Protein AF-A0A8S4S4G9-F1 (afdb_monomer_lite)

pLDDT: mean 71.77, std 17.17, range [37.5, 92.69]

Structure (mmCIF, N/CA/C/O backbone):
data_AF-A0A8S4S4G9-F1
#
_entry.id   AF-A0A8S4S4G9-F1
#
loop_
_atom_site.group_PDB
_atom_site.id
_atom_site.type_symbol
_atom_site.label_atom_id
_atom_site.label_alt_id
_atom_site.label_comp_id
_atom_site.label_asym_id
_atom_site.label_entity_id
_atom_site.label_seq_id
_atom_site.pdbx_PDB_ins_code
_atom_site.Cartn_x
_atom_site.Cartn_y
_atom_site.Cartn_z
_atom_site.occupancy
_atom_site.B_iso_or_equiv
_atom_site.auth_seq_id
_atom_site.auth_comp_id
_atom_site.auth_asym_id
_atom_site.auth_atom_id
_atom_site.pdbx_PDB_model_num
ATOM 1 N N . MET A 1 1 ? -21.902 14.264 11.773 1.00 66.81 1 MET A N 1
ATOM 2 C CA . MET A 1 1 ? -20.500 14.449 12.207 1.00 66.81 1 MET A CA 1
ATOM 3 C C . MET A 1 1 ? -20.470 14.171 13.699 1.00 66.81 1 MET A C 1
ATOM 5 O O . MET A 1 1 ? -21.353 14.678 14.377 1.00 66.81 1 MET A O 1
ATOM 9 N N . LEU A 1 2 ? -19.568 13.319 14.191 1.00 77.56 2 LEU A N 1
ATOM 10 C CA . LEU A 1 2 ? -19.473 13.051 15.631 1.00 77.56 2 LEU A CA 1
ATOM 11 C C . LEU A 1 2 ? -18.851 14.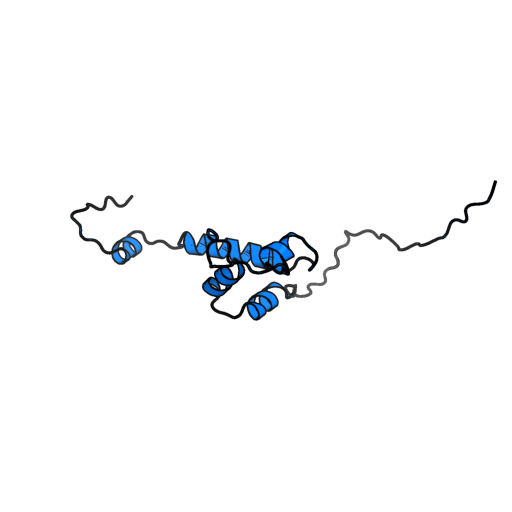266 16.319 1.00 77.56 2 LEU A C 1
ATOM 13 O O . LEU A 1 2 ? -17.687 14.578 16.080 1.00 77.56 2 LEU A O 1
ATOM 17 N N . GLY A 1 3 ? -19.642 14.975 17.121 1.00 83.81 3 GLY A N 1
ATOM 18 C CA . GLY A 1 3 ? -19.182 16.084 17.953 1.00 83.81 3 GLY A CA 1
ATOM 19 C C . GLY A 1 3 ? -18.526 15.556 19.222 1.00 83.81 3 GLY A C 1
ATOM 20 O O . GLY A 1 3 ? -19.111 15.668 20.291 1.00 83.81 3 GLY A O 1
ATOM 21 N N . VAL A 1 4 ? -17.355 14.929 19.088 1.00 83.25 4 VAL A N 1
ATOM 22 C CA . VAL A 1 4 ? -16.622 14.376 20.235 1.00 83.25 4 VAL A CA 1
ATOM 23 C C . VAL A 1 4 ? -16.024 15.528 21.034 1.00 83.25 4 VAL A C 1
ATOM 25 O O . VAL A 1 4 ? -15.228 16.305 20.502 1.00 83.25 4 VAL A O 1
ATOM 28 N N . SER A 1 5 ? -16.418 15.649 22.301 1.00 86.50 5 SER A N 1
ATOM 29 C CA . SER A 1 5 ? -15.829 16.640 23.200 1.00 86.50 5 SER A CA 1
ATOM 30 C C . SER A 1 5 ? -14.432 16.199 23.644 1.00 86.50 5 SER A C 1
ATOM 32 O O . SER A 1 5 ? -14.148 15.010 23.755 1.00 86.50 5 SER A O 1
ATOM 34 N N . TRP A 1 6 ? -13.540 17.149 23.929 1.00 85.19 6 TRP A N 1
ATOM 35 C CA . TRP A 1 6 ? -12.182 16.836 24.398 1.00 85.19 6 TRP A CA 1
ATOM 36 C C . TRP A 1 6 ? -12.158 16.220 25.811 1.00 85.19 6 TRP A C 1
ATOM 38 O O . TRP A 1 6 ? -11.149 15.648 26.214 1.00 85.19 6 TRP A O 1
ATOM 48 N N . THR A 1 7 ? -13.267 16.329 26.548 1.00 89.56 7 THR A N 1
ATOM 49 C CA . THR A 1 7 ? -13.469 15.769 27.892 1.00 89.56 7 THR A CA 1
ATOM 50 C C . THR A 1 7 ? -13.962 14.321 27.852 1.00 89.56 7 THR A C 1
ATOM 52 O O . THR A 1 7 ? -13.732 13.554 28.786 1.00 89.56 7 THR A O 1
ATOM 55 N N . GLU A 1 8 ? -14.632 13.921 26.768 1.00 82.69 8 GLU A N 1
ATOM 56 C CA . GLU A 1 8 ? -14.936 12.523 26.484 1.00 82.69 8 GLU A CA 1
ATOM 57 C C . GLU A 1 8 ? -13.642 11.838 26.036 1.00 82.69 8 GLU A C 1
ATOM 59 O O . GLU A 1 8 ? -13.291 11.844 24.858 1.00 82.69 8 GLU A O 1
ATOM 64 N N . PHE A 1 9 ? -12.909 11.243 26.978 1.00 83.50 9 PHE A N 1
ATOM 65 C CA . PHE A 1 9 ? -11.723 10.421 26.716 1.00 83.50 9 PHE A CA 1
ATOM 66 C C . PHE A 1 9 ? -12.078 9.151 25.917 1.00 83.50 9 PHE A C 1
ATOM 68 O O . PHE A 1 9 ? -12.067 8.027 26.420 1.00 83.50 9 PHE A O 1
ATOM 75 N N . ARG A 1 10 ? -12.433 9.326 24.645 1.00 88.31 10 ARG A N 1
ATOM 76 C CA . ARG A 1 10 ? -12.829 8.269 23.717 1.00 88.31 10 ARG A CA 1
ATOM 77 C C . ARG A 1 10 ? -11.597 7.655 23.075 1.00 88.31 10 ARG A C 1
ATOM 79 O O . ARG A 1 10 ? -10.653 8.336 22.684 1.00 88.31 10 ARG A O 1
ATOM 86 N N . THR A 1 11 ? -11.641 6.343 22.888 1.00 90.69 11 THR A N 1
ATOM 87 C CA . THR A 1 11 ? -10.616 5.629 22.126 1.00 90.69 11 THR A CA 1
ATOM 88 C C . THR A 1 11 ? -10.952 5.638 20.638 1.00 90.69 11 THR A C 1
ATOM 90 O O . THR A 1 11 ? -12.124 5.543 20.252 1.00 90.69 11 THR A O 1
ATOM 93 N N . ASN A 1 12 ? -9.920 5.665 19.789 1.00 89.00 12 ASN A N 1
ATOM 94 C CA . ASN A 1 12 ? -10.066 5.614 18.328 1.00 89.00 12 ASN A CA 1
ATOM 95 C C . ASN A 1 12 ? -10.917 4.419 17.865 1.00 89.00 12 ASN A C 1
ATOM 97 O O . ASN A 1 12 ? -11.694 4.542 16.922 1.00 89.00 12 ASN A O 1
ATOM 101 N N . ASN A 1 13 ? -10.813 3.276 18.550 1.00 88.31 13 ASN A N 1
ATOM 102 C CA . ASN A 1 13 ? -11.594 2.081 18.227 1.00 88.31 13 ASN A CA 1
ATOM 103 C C . ASN A 1 13 ? -13.096 2.275 18.480 1.00 88.31 13 ASN A C 1
ATOM 105 O O . ASN A 1 13 ? -13.891 1.861 17.639 1.00 88.31 13 ASN A O 1
ATOM 109 N N . SER A 1 14 ? -13.483 2.946 19.574 1.00 89.56 14 SER A N 1
ATOM 110 C CA . SER A 1 14 ? -14.901 3.225 19.858 1.00 89.56 14 SER A CA 1
ATOM 111 C C . SER A 1 14 ? -15.524 4.128 18.789 1.00 89.56 14 SER A C 1
ATOM 113 O O . SER A 1 14 ? -16.606 3.845 18.285 1.00 89.56 14 SER A O 1
ATOM 115 N N . ILE A 1 15 ? -14.786 5.156 18.356 1.00 88.19 15 ILE A N 1
ATOM 116 C CA . ILE A 1 15 ? -15.238 6.104 17.332 1.00 88.19 15 ILE A CA 1
ATOM 117 C C . ILE A 1 15 ? -15.400 5.394 15.982 1.00 88.19 15 ILE A C 1
ATOM 119 O O . ILE A 1 15 ? -16.372 5.611 15.264 1.00 88.19 15 ILE A O 1
ATOM 123 N N . LEU A 1 16 ? -14.463 4.513 15.627 1.00 86.31 16 LEU A N 1
ATOM 124 C CA . LEU A 1 16 ? -14.525 3.762 14.373 1.00 86.31 16 LEU A CA 1
ATOM 125 C C . LEU A 1 16 ? -15.709 2.788 14.319 1.00 86.31 16 LEU A C 1
ATOM 127 O O . LEU A 1 16 ? -16.296 2.630 13.246 1.00 86.31 16 LEU A O 1
ATOM 131 N N . GLN A 1 17 ? -16.051 2.152 15.446 1.00 87.19 17 GLN A N 1
ATOM 132 C CA . GLN A 1 17 ? -17.233 1.291 15.548 1.00 87.19 17 GLN A CA 1
ATOM 133 C C . GLN A 1 17 ? -18.525 2.098 15.394 1.00 87.19 17 GLN A C 1
ATOM 135 O O . GLN A 1 17 ? -19.403 1.694 14.637 1.00 87.19 17 GLN A O 1
ATOM 140 N N . GLU A 1 18 ? -18.606 3.263 16.036 1.00 88.25 18 GLU A N 1
ATOM 141 C CA . GLU A 1 18 ? -19.788 4.127 16.010 1.00 88.25 18 GLU A CA 1
ATOM 142 C C . GLU A 1 18 ? -20.050 4.750 14.628 1.00 88.25 18 GLU A C 1
ATOM 144 O O . GLU A 1 18 ? -21.194 4.822 14.187 1.00 88.25 18 GLU A O 1
ATOM 149 N N . ILE A 1 19 ? -18.999 5.135 13.889 1.00 88.31 19 ILE A N 1
ATOM 150 C CA . ILE A 1 19 ? -19.136 5.648 12.509 1.00 88.31 19 ILE A CA 1
ATOM 151 C C . ILE A 1 19 ? -19.540 4.534 11.527 1.00 88.31 19 ILE A C 1
ATOM 153 O O . ILE A 1 19 ? -20.108 4.816 10.471 1.00 88.31 19 ILE A O 1
ATOM 157 N N . GLY A 1 20 ? -19.228 3.268 11.825 1.00 84.25 20 GLY A N 1
ATOM 158 C CA . GLY A 1 20 ? -19.551 2.147 10.938 1.00 84.25 20 GLY A CA 1
ATOM 159 C C . GLY A 1 20 ? -18.855 2.232 9.571 1.00 84.25 20 GLY A C 1
ATOM 160 O O . GLY A 1 20 ? -19.469 1.984 8.528 1.00 84.25 20 GLY A O 1
ATOM 161 N N . ILE A 1 21 ? -17.569 2.609 9.538 1.00 84.38 21 ILE A N 1
ATOM 162 C CA . ILE A 1 21 ? -16.820 2.791 8.281 1.00 84.38 21 ILE A CA 1
ATOM 163 C C . ILE A 1 21 ? -16.623 1.446 7.570 1.00 84.38 21 ILE A C 1
ATOM 165 O O . ILE A 1 21 ? -15.789 0.633 7.962 1.00 84.38 21 ILE A O 1
ATOM 169 N N . LYS A 1 22 ? -17.318 1.253 6.443 1.00 85.62 22 LYS A N 1
ATOM 170 C CA . LYS A 1 22 ? -17.199 0.042 5.607 1.00 85.62 22 LYS A CA 1
ATOM 171 C C . LYS A 1 22 ? -15.865 -0.063 4.859 1.00 85.62 22 LYS A C 1
ATOM 173 O O . LYS A 1 22 ? -15.366 -1.161 4.636 1.00 85.62 22 LYS A O 1
ATOM 178 N N . LYS A 1 23 ? -15.298 1.064 4.410 1.00 84.88 23 LYS A N 1
ATOM 179 C CA . LYS A 1 23 ? -14.026 1.114 3.666 1.00 84.88 23 LYS A CA 1
ATOM 180 C C . LYS A 1 23 ? -13.184 2.288 4.146 1.00 84.88 23 LYS A C 1
ATOM 182 O O . LYS A 1 23 ? -13.617 3.433 4.067 1.00 84.88 23 LYS A O 1
ATOM 187 N N . ARG A 1 24 ? -11.969 2.006 4.616 1.00 88.19 24 ARG A N 1
ATOM 188 C CA . ARG A 1 24 ? -11.002 3.037 5.015 1.00 88.19 24 ARG A CA 1
ATOM 189 C C . ARG A 1 24 ? -10.381 3.699 3.786 1.00 88.19 24 ARG A C 1
ATOM 191 O O . ARG A 1 24 ? -10.097 3.024 2.798 1.00 88.19 24 ARG A O 1
ATOM 198 N N . LEU A 1 25 ? -10.099 4.999 3.874 1.00 88.88 25 LEU A N 1
ATOM 199 C CA . LEU A 1 25 ? -9.404 5.738 2.814 1.00 88.88 25 LEU A CA 1
ATOM 200 C C . LEU A 1 25 ? -8.044 5.109 2.482 1.00 88.88 25 LEU A C 1
ATOM 202 O O . LEU A 1 25 ? -7.721 4.941 1.311 1.00 88.88 25 LEU A O 1
ATOM 206 N N . SER A 1 26 ? -7.290 4.684 3.499 1.00 89.88 26 SER A N 1
ATOM 207 C CA . SER A 1 26 ? -6.015 3.983 3.318 1.00 89.88 26 SER A CA 1
ATOM 208 C C . SER A 1 26 ? -6.160 2.734 2.444 1.00 89.88 26 SER A C 1
ATOM 210 O O . SER A 1 26 ? -5.400 2.562 1.496 1.00 89.88 26 SER A O 1
ATOM 212 N N . ALA A 1 27 ? -7.186 1.915 2.684 1.00 89.12 27 ALA A N 1
ATOM 213 C CA . ALA A 1 27 ? -7.470 0.730 1.877 1.00 89.12 27 ALA A CA 1
ATOM 214 C C . ALA A 1 27 ? -7.848 1.088 0.426 1.00 89.12 27 ALA A C 1
ATOM 216 O O . ALA A 1 27 ? -7.462 0.387 -0.512 1.00 89.12 27 ALA A O 1
ATOM 217 N N . LEU A 1 28 ? -8.567 2.198 0.214 1.00 92.38 28 LEU A N 1
ATOM 218 C CA . LEU A 1 28 ? -8.881 2.693 -1.130 1.00 92.38 28 LEU A CA 1
ATOM 219 C C . LEU A 1 28 ? -7.622 3.158 -1.869 1.00 92.38 28 LEU A C 1
ATOM 221 O O . LEU A 1 28 ? -7.437 2.794 -3.029 1.00 92.38 28 LEU A O 1
ATOM 225 N N . VAL A 1 29 ? -6.751 3.916 -1.203 1.00 92.44 29 VAL A N 1
ATOM 226 C CA . VAL A 1 29 ? -5.477 4.388 -1.766 1.00 92.44 29 VAL A CA 1
ATOM 227 C C . VAL A 1 29 ? -4.580 3.203 -2.117 1.00 92.44 29 VAL A C 1
ATOM 229 O O . VAL A 1 29 ? -4.130 3.101 -3.257 1.00 92.44 29 VAL A O 1
ATOM 232 N N . GLN A 1 30 ? -4.411 2.248 -1.200 1.00 89.88 30 GLN A N 1
ATOM 233 C CA . GLN A 1 30 ? -3.647 1.021 -1.448 1.00 89.88 30 GLN A CA 1
ATOM 234 C C . GLN A 1 30 ? -4.211 0.236 -2.640 1.00 89.88 30 GLN A C 1
ATOM 236 O O . GLN A 1 30 ? -3.469 -0.162 -3.535 1.00 89.88 30 GLN A O 1
ATOM 241 N N . SER A 1 31 ? -5.538 0.110 -2.738 1.00 91.19 31 SER A N 1
ATOM 242 C CA . SER A 1 31 ? -6.186 -0.539 -3.885 1.00 91.19 31 SER A CA 1
ATOM 243 C C . SER A 1 31 ? -5.891 0.166 -5.215 1.00 91.19 31 SER A C 1
ATOM 245 O O . SER A 1 31 ? -5.778 -0.486 -6.252 1.00 91.19 31 SER A O 1
ATOM 247 N N . ARG A 1 32 ? -5.791 1.502 -5.223 1.00 92.69 32 ARG A N 1
ATOM 248 C CA . ARG A 1 32 ? -5.454 2.280 -6.428 1.00 92.69 32 ARG A CA 1
ATOM 249 C C . ARG A 1 32 ? -3.987 2.107 -6.810 1.00 92.69 32 ARG A C 1
ATOM 251 O O . ARG A 1 32 ? -3.711 1.876 -7.985 1.00 92.69 32 ARG A O 1
ATOM 258 N N . ILE A 1 33 ? -3.089 2.136 -5.827 1.00 89.81 33 ILE A N 1
ATOM 259 C CA . ILE A 1 33 ? -1.654 1.888 -6.010 1.00 89.81 33 ILE A CA 1
ATOM 260 C C . ILE A 1 33 ? -1.428 0.507 -6.633 1.00 89.81 33 ILE A C 1
ATOM 262 O O . ILE A 1 33 ? -0.743 0.399 -7.647 1.00 89.81 33 ILE A O 1
ATOM 266 N N . LEU A 1 34 ? -2.069 -0.538 -6.101 1.00 88.75 34 LEU A N 1
ATOM 267 C CA . LEU A 1 34 ? -1.933 -1.902 -6.624 1.00 88.75 34 LEU A CA 1
ATOM 268 C C . LEU A 1 34 ? -2.501 -2.054 -8.040 1.00 88.75 34 LEU A C 1
ATOM 270 O O . LEU A 1 34 ? -1.897 -2.717 -8.882 1.00 88.75 34 LEU A O 1
ATOM 274 N N . LYS A 1 35 ? -3.636 -1.412 -8.345 1.00 90.38 35 LYS A N 1
ATOM 275 C CA . LYS A 1 35 ? -4.194 -1.406 -9.709 1.00 90.38 35 LYS A CA 1
ATOM 276 C C . LYS A 1 35 ? -3.233 -0.769 -10.708 1.00 90.38 35 LYS A C 1
ATOM 278 O O . LYS A 1 35 ? -3.031 -1.326 -11.788 1.00 90.38 35 LYS A O 1
ATOM 283 N N . PHE A 1 36 ? -2.645 0.368 -10.344 1.00 88.81 36 PHE A N 1
ATOM 284 C CA . PHE A 1 36 ? -1.652 1.044 -11.170 1.00 88.81 36 PHE A CA 1
ATOM 285 C C . PHE A 1 36 ? -0.393 0.187 -11.339 1.00 88.81 36 PHE A C 1
ATOM 287 O O . PHE A 1 36 ? 0.056 -0.032 -12.460 1.00 88.81 36 PHE A O 1
ATOM 294 N N . PHE A 1 37 ? 0.113 -0.398 -10.255 1.00 87.25 37 PHE A N 1
ATOM 295 C CA . PHE A 1 37 ? 1.271 -1.284 -10.306 1.00 87.25 37 PHE A CA 1
ATOM 296 C C . PHE A 1 37 ? 1.046 -2.503 -11.205 1.00 87.25 37 PHE A C 1
ATOM 298 O O . PHE A 1 37 ? 1.915 -2.858 -12.003 1.00 87.25 37 PHE A O 1
ATOM 305 N N . GLY A 1 38 ? -0.130 -3.125 -11.123 1.00 86.75 38 GLY A N 1
ATOM 306 C CA . GLY A 1 38 ? -0.474 -4.241 -11.991 1.00 86.75 38 GLY A CA 1
ATOM 307 C C . GLY A 1 38 ? -0.583 -3.826 -13.459 1.00 86.75 38 GLY A C 1
ATOM 308 O O . GLY A 1 38 ? -0.175 -4.579 -14.336 1.00 86.75 38 GLY A O 1
ATOM 309 N N . HIS A 1 39 ? -1.113 -2.631 -13.740 1.00 87.38 39 HIS A N 1
ATOM 310 C CA . HIS A 1 39 ? -1.146 -2.065 -15.094 1.00 87.38 39 HIS A CA 1
ATOM 311 C C . HIS A 1 39 ? 0.260 -1.879 -15.665 1.00 87.38 39 HIS A C 1
ATOM 313 O O . HIS A 1 39 ? 0.550 -2.393 -16.743 1.00 87.38 39 HIS A O 1
ATOM 319 N N . VAL A 1 40 ? 1.145 -1.234 -14.906 1.00 87.75 40 VAL A N 1
ATOM 320 C CA . VAL A 1 40 ? 2.540 -1.003 -15.300 1.00 87.75 40 VAL A CA 1
ATOM 321 C C . VAL A 1 40 ? 3.313 -2.320 -15.448 1.00 87.75 40 VAL A C 1
ATOM 323 O O . VAL A 1 40 ? 4.074 -2.486 -16.396 1.00 87.75 40 VAL A O 1
ATOM 326 N N . SER A 1 41 ? 3.074 -3.303 -14.576 1.00 84.19 41 SER A N 1
ATOM 327 C CA . SER A 1 41 ? 3.754 -4.610 -14.621 1.00 84.19 41 SER A CA 1
ATOM 328 C C . SER A 1 41 ? 3.424 -5.453 -15.860 1.00 84.19 41 SER A C 1
ATOM 330 O O . SER A 1 41 ? 4.179 -6.370 -16.177 1.00 84.19 41 SER A O 1
ATOM 332 N N . ARG A 1 42 ? 2.326 -5.157 -16.568 1.00 85.75 42 ARG A N 1
ATOM 333 C CA . ARG A 1 42 ? 1.955 -5.824 -17.831 1.00 85.75 42 ARG A CA 1
ATOM 334 C C . ARG A 1 42 ? 2.447 -5.100 -19.081 1.00 85.75 42 ARG A C 1
ATOM 336 O O . ARG A 1 42 ? 2.341 -5.659 -20.166 1.00 85.75 42 ARG A O 1
ATOM 343 N N . ARG A 1 43 ? 2.948 -3.869 -18.952 1.00 84.69 43 ARG A N 1
ATOM 344 C CA . ARG A 1 43 ? 3.545 -3.142 -20.078 1.00 84.69 43 ARG A CA 1
ATOM 345 C C . ARG A 1 43 ? 4.920 -3.710 -20.411 1.00 84.69 43 ARG A C 1
ATOM 347 O O . ARG A 1 43 ? 5.545 -4.360 -19.571 1.00 84.69 43 ARG A O 1
ATOM 354 N N . GLU A 1 44 ? 5.369 -3.461 -21.634 1.00 80.50 44 GLU A N 1
ATOM 355 C CA . GLU A 1 44 ? 6.678 -3.893 -22.124 1.00 80.50 44 GLU A CA 1
ATOM 356 C C . GLU A 1 44 ? 7.810 -3.418 -21.203 1.00 80.50 44 GLU A C 1
ATOM 358 O O . GLU A 1 44 ? 7.706 -2.358 -20.569 1.00 80.50 44 GLU A O 1
ATOM 363 N N . SER A 1 45 ? 8.869 -4.227 -21.091 1.00 76.06 45 SER A N 1
ATOM 364 C CA . SER A 1 45 ? 10.027 -3.975 -20.216 1.00 76.06 45 SER A CA 1
ATOM 365 C C . SER A 1 45 ? 10.671 -2.616 -20.457 1.00 76.06 45 SER A C 1
ATOM 367 O O . SER A 1 45 ? 11.184 -2.014 -19.518 1.00 76.06 45 SER A O 1
ATOM 369 N N . ASP A 1 46 ? 10.569 -2.130 -21.689 1.00 79.38 46 ASP A N 1
ATOM 370 C CA . ASP A 1 46 ? 11.287 -0.957 -22.176 1.00 79.38 46 ASP A CA 1
ATOM 371 C C . ASP A 1 46 ? 10.448 0.321 -22.010 1.00 79.38 46 ASP A C 1
ATOM 373 O O . ASP A 1 46 ? 10.897 1.432 -22.290 1.00 79.38 46 ASP A O 1
ATOM 377 N N . SER A 1 47 ? 9.211 0.184 -21.514 1.00 83.19 47 SER A N 1
ATOM 378 C CA . SER A 1 47 ? 8.368 1.329 -21.192 1.00 83.19 47 SER A CA 1
ATOM 379 C C . SER A 1 47 ? 8.944 2.113 -20.010 1.00 83.19 47 SER A C 1
ATOM 381 O O . SER A 1 47 ? 9.233 1.568 -18.942 1.00 83.19 47 SER A O 1
ATOM 383 N N . ILE A 1 48 ? 9.051 3.433 -20.185 1.00 83.19 48 ILE A N 1
ATOM 384 C CA . ILE A 1 48 ? 9.595 4.358 -19.177 1.00 83.19 48 ILE A CA 1
ATOM 385 C C . ILE A 1 48 ? 8.876 4.191 -17.832 1.00 83.19 48 ILE A C 1
ATOM 387 O O . ILE A 1 48 ? 9.507 4.161 -16.779 1.00 83.19 48 ILE A O 1
ATOM 391 N N . GLU A 1 49 ? 7.554 4.017 -17.857 1.00 84.31 49 GLU A N 1
ATOM 392 C CA . GLU A 1 49 ? 6.744 3.811 -16.654 1.00 84.31 49 GLU A CA 1
ATOM 393 C C . GLU A 1 49 ? 7.189 2.586 -15.848 1.00 84.31 49 GLU A C 1
ATOM 395 O O . GLU A 1 49 ? 7.278 2.649 -14.622 1.00 84.31 49 GLU A O 1
ATOM 400 N N . ARG A 1 50 ? 7.494 1.474 -16.526 1.00 84.38 50 ARG A N 1
ATOM 401 C C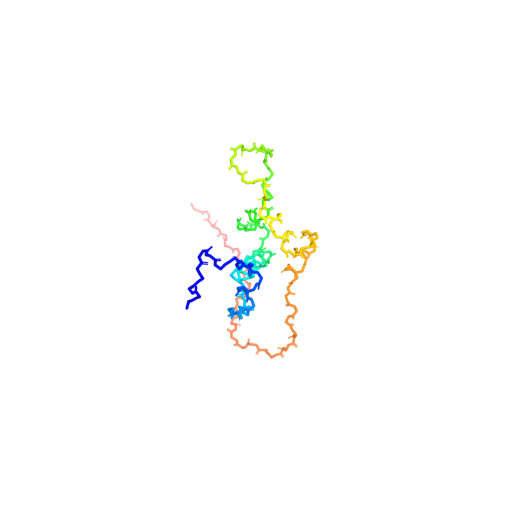A . ARG A 1 50 ? 7.922 0.233 -15.879 1.00 84.38 50 ARG A CA 1
ATOM 402 C C . ARG A 1 50 ? 9.313 0.371 -15.279 1.00 84.38 50 ARG A C 1
ATOM 404 O O . ARG A 1 50 ? 9.509 -0.048 -14.140 1.00 84.38 50 ARG A O 1
ATOM 411 N N . LEU A 1 51 ? 10.233 1.019 -15.990 1.00 82.25 51 LEU A N 1
ATOM 412 C CA . LEU A 1 51 ? 11.585 1.304 -15.505 1.00 82.25 51 LEU A CA 1
ATOM 413 C C . LEU A 1 51 ? 11.572 2.209 -14.264 1.00 82.25 51 LEU A C 1
ATOM 415 O O . LEU A 1 51 ? 12.251 1.917 -13.279 1.00 82.25 51 LEU A O 1
ATOM 419 N N . VAL A 1 52 ? 10.749 3.262 -14.276 1.00 83.00 52 VAL A N 1
ATOM 420 C CA . VAL A 1 52 ? 10.609 4.205 -13.156 1.00 83.00 52 VAL A CA 1
ATOM 421 C C . VAL A 1 52 ? 9.983 3.527 -11.934 1.00 83.00 52 VAL A C 1
ATOM 423 O O . VAL A 1 52 ? 10.532 3.605 -10.834 1.00 83.00 52 VAL A O 1
ATOM 426 N N . VAL A 1 53 ? 8.866 2.816 -12.115 1.00 81.44 53 VAL A N 1
ATOM 427 C CA . VAL A 1 53 ? 8.135 2.165 -11.011 1.00 81.44 53 VAL A CA 1
ATOM 428 C C . VAL A 1 53 ? 8.922 1.006 -10.399 1.00 81.44 53 VAL A C 1
ATOM 430 O O . VAL A 1 53 ? 8.861 0.801 -9.188 1.00 81.44 53 VAL A O 1
ATOM 433 N N . GLN A 1 54 ? 9.672 0.253 -11.208 1.00 76.81 54 GLN A N 1
ATOM 434 C CA . GLN A 1 54 ? 10.540 -0.823 -10.715 1.00 76.81 54 GLN A CA 1
ATOM 435 C C . GLN A 1 54 ? 11.886 -0.297 -10.205 1.00 76.81 54 GLN A C 1
ATOM 437 O O . GLN A 1 54 ? 12.614 -1.043 -9.557 1.00 76.81 54 GLN A O 1
ATOM 442 N N . SER A 1 55 ? 12.197 0.983 -10.452 1.00 68.19 55 SER A N 1
ATOM 443 C CA . SER A 1 55 ? 13.443 1.640 -10.045 1.00 68.19 55 SER A CA 1
ATOM 444 C C . SER A 1 55 ? 14.695 0.850 -10.445 1.00 68.19 55 SER A C 1
ATOM 446 O O . SER A 1 55 ? 15.704 0.900 -9.750 1.00 68.19 55 SER A O 1
ATOM 448 N N . LYS A 1 56 ? 14.646 0.145 -11.585 1.00 63.69 56 LYS A N 1
ATOM 449 C CA . LYS A 1 56 ? 15.774 -0.610 -12.156 1.00 63.69 56 LYS A CA 1
ATOM 450 C C . LYS A 1 56 ? 16.722 0.313 -12.932 1.00 63.69 56 LYS A C 1
ATOM 452 O O . LYS A 1 56 ? 17.172 -0.002 -14.029 1.00 63.69 56 LYS A O 1
ATOM 457 N N . VAL A 1 57 ? 16.931 1.518 -12.406 1.00 61.78 57 VAL A N 1
ATOM 458 C CA . VAL A 1 57 ? 17.931 2.442 -12.931 1.00 61.78 57 VAL A CA 1
ATOM 459 C C . VAL A 1 57 ? 19.231 2.055 -12.249 1.00 61.78 57 VAL A C 1
ATOM 461 O O . VAL A 1 57 ? 19.440 2.381 -11.084 1.00 61.78 57 VAL A O 1
ATOM 464 N N . GLU A 1 58 ? 20.059 1.314 -12.979 1.00 57.09 58 GLU A N 1
ATOM 465 C CA . GLU A 1 58 ? 21.413 0.929 -12.584 1.00 57.09 58 GLU A CA 1
ATOM 466 C C . GLU A 1 58 ? 22.275 2.202 -12.506 1.00 57.09 58 GLU A C 1
ATOM 468 O O . GLU A 1 58 ? 22.920 2.620 -13.465 1.00 57.09 58 GLU A O 1
ATOM 473 N N . GLY A 1 59 ? 22.206 2.904 -11.381 1.00 55.94 59 GLY A N 1
ATOM 474 C CA . GLY A 1 59 ? 22.975 4.110 -11.109 1.00 55.94 59 GLY A CA 1
ATOM 475 C C . GLY A 1 59 ? 23.294 4.164 -9.627 1.00 55.94 59 GLY A C 1
ATOM 476 O O . GLY A 1 59 ? 22.430 3.855 -8.811 1.00 55.94 59 GLY A O 1
ATOM 477 N N . THR A 1 60 ? 24.536 4.528 -9.296 1.00 56.34 60 THR A N 1
ATOM 478 C CA . THR A 1 60 ? 25.114 4.557 -7.945 1.00 56.34 60 THR A CA 1
ATOM 479 C C . THR A 1 60 ? 24.069 4.898 -6.885 1.00 56.34 60 THR A C 1
ATOM 481 O O . THR A 1 60 ? 23.581 6.031 -6.829 1.00 56.34 60 THR A O 1
ATOM 484 N N . GLU A 1 61 ? 23.721 3.903 -6.063 1.00 59.25 61 GLU A N 1
ATOM 485 C CA . GLU A 1 61 ? 22.755 3.992 -4.967 1.00 59.25 61 GLU A CA 1
ATOM 486 C C . GLU A 1 61 ? 23.312 4.866 -3.840 1.00 59.25 61 GLU A C 1
ATOM 488 O O . GLU A 1 61 ? 23.642 4.417 -2.747 1.00 59.25 61 GLU A O 1
ATOM 493 N N . VAL A 1 62 ? 23.455 6.158 -4.109 1.00 52.03 62 VAL A N 1
ATOM 494 C CA . VAL A 1 62 ? 23.760 7.128 -3.073 1.00 52.03 62 VAL A CA 1
ATOM 495 C C . VAL A 1 62 ? 22.447 7.415 -2.370 1.00 52.03 62 VAL A C 1
ATOM 497 O O . VAL A 1 62 ? 21.524 7.980 -2.966 1.00 52.03 62 VAL A O 1
ATOM 500 N N . GLY A 1 63 ? 22.376 7.039 -1.095 1.00 59.16 63 GLY A N 1
ATOM 501 C CA . GLY A 1 63 ? 21.431 7.597 -0.138 1.00 59.16 63 GLY A CA 1
ATOM 502 C C . GLY A 1 63 ? 21.536 9.121 -0.155 1.00 59.16 63 GLY A C 1
ATOM 503 O O . GLY A 1 63 ? 22.306 9.720 0.588 1.00 59.16 63 GLY A O 1
ATOM 504 N N . ARG A 1 64 ? 20.798 9.763 -1.066 1.00 58.12 64 ARG A N 1
ATOM 505 C CA . ARG A 1 64 ? 20.687 11.216 -1.144 1.00 58.12 64 ARG A CA 1
ATOM 506 C C . ARG A 1 64 ? 19.815 11.645 0.021 1.00 58.12 64 ARG A C 1
ATOM 508 O O . ARG A 1 64 ? 18.594 11.481 -0.022 1.00 58.12 64 ARG A O 1
ATOM 515 N N . SER A 1 65 ? 20.486 12.131 1.061 1.00 62.38 65 SER A N 1
ATOM 516 C CA . SER A 1 65 ? 19.903 12.776 2.234 1.00 62.38 65 SER A CA 1
ATOM 517 C C . SER A 1 65 ? 18.694 13.625 1.815 1.00 62.38 65 SER A 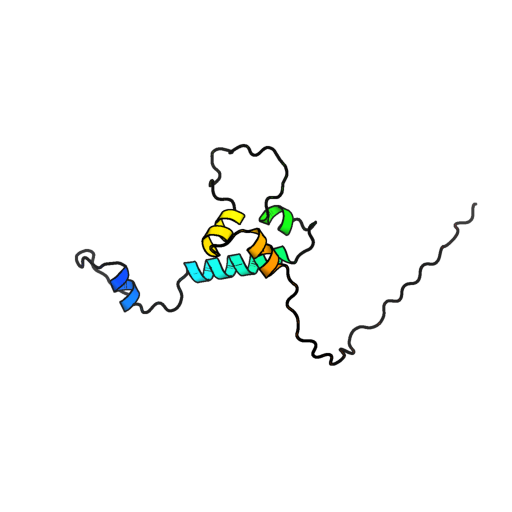C 1
ATOM 519 O O . SER A 1 65 ? 18.839 14.567 1.037 1.00 62.38 65 SER A O 1
ATOM 521 N N . GLY A 1 66 ? 17.491 13.206 2.222 1.00 70.75 66 GLY A N 1
ATOM 522 C CA . GLY A 1 66 ? 16.224 13.880 1.904 1.00 70.75 66 GLY A CA 1
ATOM 523 C C . GLY A 1 66 ? 15.172 13.051 1.154 1.00 70.75 66 GLY A C 1
ATOM 524 O O . GLY A 1 66 ? 14.003 13.431 1.168 1.00 70.75 66 GLY A O 1
ATOM 525 N N . ARG A 1 67 ? 15.512 11.909 0.537 1.00 71.56 67 ARG A N 1
ATOM 526 C CA . ARG A 1 67 ? 14.486 10.964 0.040 1.00 71.56 67 ARG A CA 1
ATOM 527 C C . ARG A 1 67 ? 14.059 10.003 1.145 1.00 71.56 67 ARG A C 1
ATOM 529 O O . ARG A 1 67 ? 14.897 9.528 1.907 1.00 71.56 67 ARG A O 1
ATOM 536 N N . SER A 1 68 ? 12.761 9.692 1.210 1.00 67.00 68 SER A N 1
ATOM 537 C CA . SER A 1 68 ? 12.263 8.636 2.093 1.00 67.00 68 SER A CA 1
ATOM 538 C C . SER A 1 68 ? 13.024 7.332 1.804 1.00 67.00 68 SER A C 1
ATOM 540 O O . SER A 1 68 ? 13.121 6.957 0.634 1.00 67.00 68 SER A O 1
ATOM 542 N N . PRO A 1 69 ? 13.527 6.620 2.833 1.00 69.38 69 PRO A N 1
ATOM 543 C CA . PRO A 1 69 ? 14.247 5.354 2.647 1.00 69.38 69 PRO A CA 1
ATOM 544 C C . PRO A 1 69 ? 13.411 4.280 1.938 1.00 69.38 69 PRO A C 1
ATOM 546 O O . PRO A 1 69 ? 13.947 3.333 1.371 1.00 69.38 69 PRO A O 1
ATOM 549 N N . MET A 1 70 ? 12.085 4.425 1.983 1.00 76.69 70 MET A N 1
ATOM 550 C CA . MET A 1 70 ? 11.138 3.456 1.457 1.00 76.69 70 MET A CA 1
ATOM 551 C C . MET A 1 70 ? 10.976 3.626 -0.054 1.00 76.69 70 MET A C 1
ATOM 553 O O . MET A 1 70 ? 10.312 4.559 -0.522 1.00 76.69 70 MET A O 1
ATOM 557 N N . ARG A 1 71 ? 11.554 2.697 -0.826 1.00 77.81 71 ARG A N 1
ATOM 558 C CA . ARG A 1 71 ? 11.330 2.641 -2.274 1.00 77.81 71 ARG A CA 1
ATOM 559 C C . ARG A 1 71 ? 9.855 2.338 -2.551 1.00 77.81 71 ARG A C 1
ATOM 561 O O . ARG A 1 71 ? 9.153 1.737 -1.737 1.00 77.81 71 ARG A O 1
ATOM 568 N N . TRP A 1 72 ? 9.368 2.727 -3.726 1.00 79.00 72 TRP A N 1
ATOM 569 C CA . TRP A 1 72 ? 7.995 2.420 -4.148 1.00 79.00 72 TRP A CA 1
ATOM 570 C C . TRP A 1 72 ? 7.716 0.907 -4.157 1.00 79.00 72 TRP A C 1
ATOM 572 O O . TRP A 1 72 ? 6.648 0.451 -3.756 1.00 79.00 72 TRP A O 1
ATOM 582 N N . THR A 1 73 ? 8.706 0.104 -4.547 1.00 82.19 73 THR A N 1
ATOM 583 C CA . THR A 1 73 ? 8.640 -1.360 -4.471 1.00 82.19 73 THR A CA 1
ATOM 584 C C . THR A 1 73 ? 8.514 -1.859 -3.031 1.00 82.19 73 THR A C 1
ATOM 586 O O . THR A 1 73 ? 7.762 -2.798 -2.783 1.00 82.19 73 THR A O 1
ATOM 589 N N . ASP A 1 74 ? 9.168 -1.207 -2.069 1.00 82.94 74 ASP A N 1
ATOM 590 C CA . ASP A 1 74 ? 9.064 -1.545 -0.645 1.00 82.94 74 ASP A CA 1
ATOM 591 C C . ASP A 1 74 ? 7.696 -1.161 -0.063 1.00 82.94 74 ASP A C 1
ATOM 593 O O . ASP A 1 74 ? 7.147 -1.899 0.754 1.00 82.94 74 ASP A O 1
ATOM 597 N N . GLN A 1 75 ? 7.082 -0.078 -0.557 1.00 84.12 75 GLN A N 1
ATOM 598 C CA . GLN A 1 75 ? 5.684 0.260 -0.251 1.00 84.12 75 GLN A CA 1
ATOM 599 C C . GLN A 1 75 ? 4.713 -0.816 -0.750 1.00 84.12 75 GLN A C 1
ATOM 601 O O . GLN A 1 75 ? 3.722 -1.110 -0.096 1.00 84.12 75 GLN A O 1
ATOM 606 N N . ILE A 1 76 ? 4.980 -1.434 -1.899 1.00 86.56 76 ILE A N 1
ATOM 607 C CA . ILE A 1 76 ? 4.125 -2.511 -2.412 1.00 86.56 76 ILE A CA 1
ATOM 608 C C . ILE A 1 76 ? 4.336 -3.797 -1.613 1.00 86.56 76 ILE A C 1
ATOM 610 O O . ILE A 1 76 ? 3.358 -4.462 -1.277 1.00 86.56 76 ILE A O 1
ATOM 614 N N . LYS A 1 77 ? 5.584 -4.124 -1.255 1.00 85.81 77 LYS A N 1
ATOM 615 C CA . LYS A 1 77 ? 5.888 -5.270 -0.385 1.00 85.81 77 LYS A CA 1
ATOM 616 C C . LYS A 1 77 ? 5.173 -5.156 0.962 1.00 85.81 77 LYS A C 1
ATOM 618 O O . LYS A 1 77 ? 4.598 -6.140 1.413 1.00 85.81 77 LYS A O 1
ATOM 623 N N . SER A 1 78 ? 5.154 -3.969 1.575 1.00 87.38 78 SER A N 1
ATOM 624 C CA . SER A 1 78 ? 4.484 -3.770 2.868 1.00 87.38 78 SER A CA 1
ATOM 625 C C . SER A 1 78 ? 2.960 -3.902 2.787 1.00 87.38 78 SER A C 1
ATOM 627 O O . SER A 1 78 ? 2.338 -4.346 3.746 1.00 87.38 78 SER A O 1
ATOM 629 N N . VAL A 1 79 ? 2.357 -3.561 1.644 1.00 86.62 79 VAL A N 1
ATOM 630 C CA . VAL A 1 79 ? 0.908 -3.689 1.414 1.00 86.62 79 VAL A CA 1
ATOM 631 C C . VAL A 1 79 ? 0.504 -5.126 1.071 1.00 86.62 79 VAL A C 1
ATOM 633 O O . VAL A 1 79 ? -0.551 -5.579 1.503 1.00 86.62 79 VAL A O 1
ATOM 636 N N . VAL A 1 80 ? 1.308 -5.835 0.271 1.00 85.12 80 VAL A N 1
ATOM 637 C CA . VAL A 1 80 ? 0.985 -7.190 -0.214 1.00 85.12 80 VAL A CA 1
ATOM 638 C C . VAL A 1 80 ? 1.423 -8.278 0.771 1.00 85.12 80 VAL A C 1
ATOM 640 O O . VAL A 1 80 ? 0.804 -9.335 0.812 1.00 85.12 80 VAL A O 1
ATOM 643 N N . GLY A 1 81 ? 2.457 -8.031 1.581 1.00 81.88 81 GLY A N 1
ATOM 644 C CA . GLY A 1 81 ? 2.957 -8.988 2.573 1.00 81.88 81 GLY A CA 1
ATOM 645 C C . GLY A 1 81 ? 3.745 -10.165 1.985 1.00 81.88 81 GLY A C 1
ATOM 646 O O . GLY A 1 81 ? 3.915 -11.169 2.666 1.00 81.88 81 GLY A O 1
ATOM 647 N N . GLY A 1 82 ? 4.223 -10.054 0.740 1.00 80.38 82 GLY A N 1
ATOM 648 C CA . GLY A 1 82 ? 4.961 -11.108 0.034 1.00 80.38 82 GLY A CA 1
ATOM 649 C C . GLY A 1 82 ? 6.170 -10.580 -0.750 1.00 80.38 82 GLY A C 1
ATOM 650 O O . GLY A 1 82 ? 6.314 -9.362 -0.937 1.00 80.38 82 GLY A O 1
ATOM 651 N N . PRO A 1 83 ? 7.070 -11.468 -1.208 1.00 79.44 83 PRO A N 1
ATOM 652 C CA . PRO A 1 83 ? 8.246 -11.078 -1.976 1.00 79.44 83 PRO A CA 1
ATOM 653 C C . PRO A 1 83 ? 7.850 -10.471 -3.331 1.00 79.44 83 PRO A C 1
ATOM 655 O O . PRO A 1 83 ? 6.953 -10.942 -4.023 1.00 79.44 83 PRO A O 1
ATOM 658 N N . LEU A 1 84 ? 8.559 -9.417 -3.751 1.00 75.06 84 LEU A N 1
ATOM 659 C CA . LEU A 1 84 ? 8.209 -8.615 -4.935 1.00 75.06 84 LEU A CA 1
ATOM 660 C C . LEU A 1 84 ? 8.131 -9.434 -6.238 1.00 75.06 84 LEU A C 1
ATOM 662 O O . LEU A 1 84 ? 7.343 -9.096 -7.121 1.00 75.06 84 LEU A O 1
ATOM 666 N N . HIS A 1 85 ? 8.919 -10.508 -6.368 1.00 75.25 85 HIS A N 1
ATOM 667 C CA . HIS A 1 85 ? 8.879 -11.362 -7.558 1.00 75.25 85 HIS A CA 1
ATOM 668 C C . HIS A 1 85 ? 7.525 -12.069 -7.709 1.00 75.25 85 HIS A C 1
ATOM 670 O O . HIS A 1 85 ? 7.028 -12.183 -8.827 1.00 75.25 85 HIS A O 1
ATOM 676 N N . GLU A 1 86 ? 6.903 -12.495 -6.604 1.00 71.56 86 GLU A N 1
ATOM 677 C CA . GLU A 1 86 ? 5.572 -13.112 -6.618 1.00 71.56 86 GLU A CA 1
ATOM 678 C C . GLU A 1 86 ? 4.532 -12.084 -7.037 1.00 71.56 86 GLU A C 1
ATOM 680 O O . GLU A 1 86 ? 3.657 -12.373 -7.846 1.00 71.56 86 GLU A O 1
ATOM 685 N N . VAL A 1 87 ? 4.681 -10.845 -6.563 1.00 75.25 87 VAL A N 1
ATOM 686 C CA . VAL A 1 87 ? 3.806 -9.730 -6.931 1.00 75.25 87 VAL A CA 1
ATOM 687 C C . VAL A 1 87 ? 3.893 -9.451 -8.438 1.00 75.25 87 VAL A C 1
ATOM 689 O O . VAL A 1 87 ? 2.871 -9.331 -9.115 1.00 75.25 87 VAL A O 1
ATOM 692 N N . HIS A 1 88 ? 5.102 -9.408 -9.002 1.00 74.44 88 HIS A N 1
ATOM 693 C CA . HIS A 1 88 ? 5.293 -9.255 -10.445 1.00 74.44 88 HIS A CA 1
ATOM 694 C C . HIS A 1 88 ? 4.756 -10.439 -11.248 1.00 74.44 88 HIS A C 1
ATOM 696 O O . HIS A 1 88 ? 4.145 -10.220 -12.290 1.00 74.44 88 HIS A O 1
ATOM 702 N N . GLN A 1 89 ? 4.948 -11.672 -10.779 1.00 70.38 89 GLN A N 1
ATOM 703 C CA . GLN A 1 89 ? 4.435 -12.865 -11.448 1.00 70.38 89 GLN A CA 1
ATOM 704 C C . GLN A 1 89 ? 2.901 -12.895 -11.426 1.00 70.38 89 GLN A C 1
ATOM 706 O O . GLN A 1 89 ? 2.277 -13.125 -12.460 1.00 70.38 89 GLN A O 1
ATOM 711 N N . ALA A 1 90 ? 2.288 -12.572 -10.288 1.00 71.81 90 ALA A N 1
ATOM 712 C CA . ALA A 1 90 ? 0.840 -12.501 -10.125 1.00 71.81 90 ALA A CA 1
ATOM 713 C C . ALA A 1 90 ? 0.194 -11.422 -11.011 1.00 71.81 90 ALA A C 1
ATOM 715 O O . ALA A 1 90 ? -0.871 -11.649 -11.582 1.00 71.81 90 ALA A O 1
ATOM 716 N N . PHE A 1 91 ? 0.826 -10.252 -11.166 1.00 70.25 91 PHE A N 1
ATOM 717 C CA . PHE A 1 91 ? 0.285 -9.187 -12.018 1.00 70.25 91 PHE A CA 1
ATOM 718 C C . PHE A 1 91 ? 0.691 -9.277 -13.491 1.00 70.25 91 PHE A C 1
ATOM 720 O O . PHE A 1 91 ? -0.029 -8.733 -14.335 1.00 70.25 91 PHE A O 1
ATOM 727 N N . GLY A 1 92 ? 1.838 -9.894 -13.775 1.00 63.78 92 GLY A N 1
ATOM 728 C CA . GLY A 1 92 ? 2.441 -10.036 -15.098 1.00 63.78 92 GLY A CA 1
ATOM 729 C C . GLY A 1 92 ? 1.911 -11.225 -15.895 1.00 63.78 92 GLY A C 1
ATOM 730 O O . GLY A 1 92 ? 2.062 -11.239 -17.113 1.00 63.78 92 GLY A O 1
ATOM 731 N N . GLN A 1 93 ? 1.242 -12.189 -15.254 1.00 58.81 93 GLN A N 1
ATOM 732 C CA . GLN A 1 93 ? 0.477 -13.187 -15.993 1.00 58.81 93 GLN A CA 1
ATOM 733 C C . GLN A 1 93 ? -0.644 -12.487 -16.781 1.00 58.81 93 GLN A C 1
ATOM 735 O O . GLN A 1 93 ? -1.415 -11.710 -16.197 1.00 58.81 93 GLN A O 1
ATOM 740 N N . PRO A 1 94 ? -0.775 -12.735 -18.100 1.00 55.59 94 PRO A N 1
ATOM 741 C CA . PRO A 1 94 ? -1.978 -12.334 -18.807 1.00 55.59 94 PRO A CA 1
ATOM 742 C C . PRO A 1 94 ? -3.153 -12.983 -18.078 1.00 55.59 94 PRO A C 1
ATOM 744 O O . PRO A 1 94 ? -3.107 -14.175 -17.761 1.00 55.59 94 PRO A O 1
ATOM 747 N N . ARG A 1 95 ? -4.201 -12.208 -17.766 1.00 49.53 95 ARG A N 1
ATOM 748 C CA . ARG A 1 95 ? -5.436 -12.826 -17.276 1.00 49.53 95 ARG A CA 1
ATOM 749 C C . ARG A 1 95 ? -5.821 -13.841 -18.341 1.00 49.53 95 ARG A C 1
ATOM 751 O O . ARG A 1 95 ? -6.016 -13.436 -19.485 1.00 49.53 95 ARG A O 1
ATOM 758 N N . LYS A 1 96 ? -5.883 -15.128 -17.990 1.00 45.72 96 LYS A N 1
ATOM 759 C CA . LYS A 1 96 ? -6.502 -16.129 -18.854 1.00 45.72 96 LYS A CA 1
ATOM 760 C C . LYS A 1 96 ? -7.935 -15.651 -19.061 1.00 45.72 96 LYS A C 1
ATOM 762 O O . LYS A 1 96 ? -8.772 -15.801 -18.176 1.00 45.72 96 LYS A O 1
ATOM 767 N N . VAL A 1 97 ? -8.187 -14.967 -20.172 1.00 45.81 97 VAL A N 1
ATOM 768 C CA . VAL A 1 97 ? -9.541 -14.814 -20.678 1.00 45.81 97 VAL A CA 1
ATOM 769 C C . VAL A 1 97 ? -9.945 -16.253 -20.946 1.00 45.81 97 VAL A C 1
ATOM 771 O O . VAL A 1 97 ? -9.250 -16.946 -21.684 1.00 45.81 97 VAL A O 1
ATOM 774 N N . ALA A 1 98 ? -10.950 -16.757 -20.234 1.00 44.69 98 ALA A N 1
ATOM 775 C CA . ALA A 1 98 ? -11.530 -18.034 -20.605 1.00 44.69 98 ALA A CA 1
ATOM 776 C C . ALA A 1 98 ? -11.900 -17.910 -22.086 1.00 44.69 98 ALA A C 1
ATOM 778 O O . ALA A 1 98 ? -12.637 -16.990 -22.444 1.00 44.69 98 ALA A O 1
ATOM 779 N N . ASP A 1 99 ? -11.301 -18.753 -22.927 1.00 41.38 99 ASP A N 1
ATOM 780 C CA . ASP A 1 99 ? -11.530 -18.811 -24.366 1.00 41.38 99 ASP A CA 1
ATOM 781 C C . ASP A 1 99 ? -13.022 -19.087 -24.626 1.00 41.38 99 ASP A C 1
ATOM 783 O O . ASP A 1 99 ? -13.439 -20.218 -24.848 1.00 41.38 99 ASP A O 1
ATOM 787 N N . ALA A 1 100 ? -13.849 -18.047 -24.620 1.00 46.09 100 ALA A N 1
ATOM 788 C CA . ALA A 1 100 ? -15.097 -18.023 -25.356 1.00 46.09 100 ALA A CA 1
ATOM 789 C C . ALA A 1 100 ? -14.746 -17.494 -26.747 1.00 46.09 100 ALA A C 1
ATOM 791 O O . ALA A 1 100 ? -14.884 -16.307 -27.035 1.00 46.09 100 ALA A O 1
ATOM 792 N N . ARG A 1 101 ? -14.216 -18.375 -27.604 1.00 47.09 101 ARG A N 1
ATOM 793 C CA . ARG A 1 101 ? -14.056 -18.088 -29.033 1.00 47.09 101 ARG A CA 1
ATOM 794 C C . ARG A 1 101 ? -15.441 -18.045 -29.684 1.00 47.09 101 ARG A C 1
ATOM 796 O O . ARG A 1 101 ? -15.864 -19.002 -30.318 1.00 47.09 101 ARG A O 1
ATOM 803 N N . GLY A 1 102 ? -16.137 -16.927 -29.508 1.00 40.94 102 GLY A N 1
ATOM 804 C CA . GLY A 1 102 ? -16.947 -16.333 -30.563 1.00 40.94 102 GLY A CA 1
ATOM 805 C C . GLY A 1 102 ? -16.024 -15.412 -31.355 1.00 40.94 102 GLY A C 1
ATOM 806 O O . GLY A 1 102 ? -15.364 -14.551 -30.773 1.00 40.94 102 GLY A O 1
ATOM 807 N N . ALA A 1 103 ? -15.899 -15.657 -32.655 1.00 41.62 103 ALA A N 1
ATOM 808 C CA . ALA A 1 103 ? -15.112 -14.831 -33.559 1.00 41.6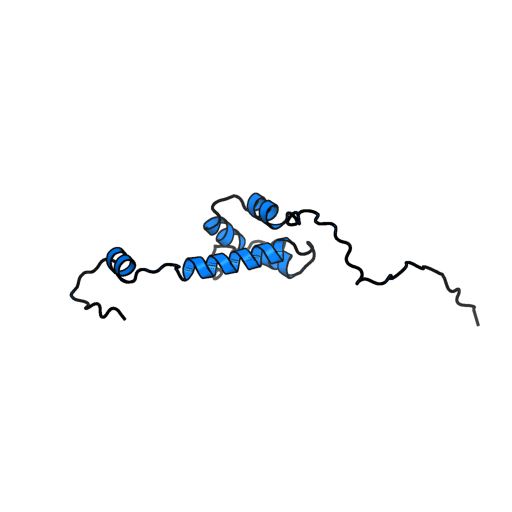2 103 ALA A CA 1
ATOM 809 C C . ALA A 1 103 ? -15.596 -13.368 -33.518 1.00 41.62 103 ALA A C 1
ATOM 811 O O . ALA A 1 103 ? -16.793 -13.104 -33.447 1.00 41.62 103 ALA A O 1
ATOM 812 N N . CYS A 1 104 ? -14.659 -12.420 -33.534 1.00 40.22 104 CYS A N 1
ATOM 813 C CA . CYS A 1 104 ? -14.953 -10.998 -33.669 1.00 40.22 104 CYS A CA 1
ATOM 814 C C . CYS A 1 104 ? -14.686 -10.598 -35.124 1.00 40.22 104 CYS A C 1
ATOM 816 O O . CYS A 1 104 ? -13.529 -10.503 -35.534 1.00 40.22 104 CYS A O 1
ATOM 818 N N . ASP A 1 105 ? -15.749 -10.354 -35.888 1.00 45.41 105 ASP A N 1
ATOM 819 C CA . ASP A 1 105 ? -15.717 -10.027 -37.324 1.00 45.41 105 ASP A CA 1
ATOM 820 C C . ASP A 1 105 ? -15.273 -8.578 -37.635 1.00 45.41 105 ASP A C 1
ATOM 822 O O . ASP A 1 105 ? -15.593 -8.033 -38.688 1.00 45.41 105 ASP A O 1
ATOM 826 N N . ILE A 1 106 ? -14.550 -7.905 -36.729 1.00 49.81 106 ILE A N 1
ATOM 827 C CA . ILE A 1 106 ? -14.325 -6.446 -36.816 1.00 49.81 106 ILE A CA 1
ATOM 828 C C . ILE A 1 106 ? -12.890 -6.059 -37.221 1.00 49.81 106 ILE A C 1
ATOM 830 O O . ILE A 1 106 ? -12.642 -4.894 -37.519 1.00 49.81 106 ILE A O 1
ATOM 834 N N . CYS A 1 107 ? -11.929 -6.982 -37.315 1.00 37.84 107 CYS A N 1
ATOM 835 C CA . CYS A 1 107 ? -10.570 -6.614 -37.748 1.00 37.84 107 CYS A CA 1
ATOM 836 C C . CYS A 1 107 ? -10.303 -6.973 -39.219 1.00 37.84 107 CYS A C 1
ATOM 838 O O . CYS A 1 107 ? -10.019 -8.136 -39.512 1.00 37.84 107 CYS A O 1
ATOM 840 N N . PRO A 1 108 ? -10.310 -6.001 -40.154 1.00 44.69 108 PRO A N 1
ATOM 841 C CA . PRO A 1 108 ? -9.853 -6.246 -41.507 1.00 44.69 108 PRO A CA 1
ATOM 842 C C . PRO A 1 108 ? -8.320 -6.271 -41.538 1.00 44.69 108 PRO A C 1
ATOM 844 O O . PRO A 1 108 ? -7.639 -5.341 -41.112 1.00 44.69 108 PRO A O 1
ATOM 847 N N . GLN A 1 109 ? -7.801 -7.378 -42.059 1.00 47.00 109 GLN A N 1
ATOM 848 C CA . GLN A 1 109 ? -6.540 -7.545 -42.777 1.00 47.00 109 GLN A CA 1
ATOM 849 C C . GLN A 1 109 ? -5.626 -6.302 -42.892 1.00 47.00 109 GLN A C 1
ATOM 851 O O . GLN A 1 109 ? -5.910 -5.371 -43.646 1.00 47.00 109 GLN A O 1
ATOM 856 N N . ARG A 1 110 ? -4.408 -6.377 -42.339 1.00 37.50 110 ARG A N 1
ATOM 857 C CA . ARG A 1 110 ? -3.245 -5.762 -43.000 1.00 37.50 110 ARG A CA 1
ATOM 858 C C . ARG A 1 110 ? -2.177 -6.818 -43.246 1.00 37.50 110 ARG A C 1
ATOM 860 O O . ARG A 1 110 ? -1.384 -7.167 -42.380 1.00 37.50 110 ARG A O 1
ATOM 867 N N . ARG A 1 111 ? -2.255 -7.365 -44.462 1.00 42.00 111 ARG A N 1
ATOM 868 C CA . ARG A 1 111 ? -1.278 -8.249 -45.095 1.00 42.00 111 ARG A CA 1
ATOM 869 C C . ARG A 1 111 ? 0.123 -7.636 -45.027 1.00 42.00 111 ARG A C 1
ATOM 871 O O . ARG A 1 111 ? 0.318 -6.482 -45.394 1.00 42.00 111 ARG A O 1
ATOM 878 N N . SER A 1 112 ? 1.077 -8.477 -44.646 1.00 43.16 112 SER A N 1
ATOM 879 C CA . SER A 1 112 ? 2.457 -8.439 -45.131 1.00 43.16 112 SER A CA 1
ATOM 880 C C . SER A 1 112 ? 2.488 -8.256 -46.652 1.00 43.16 112 SER A C 1
ATOM 882 O O . SER A 1 112 ? 1.846 -9.046 -47.338 1.00 43.16 112 SER A O 1
ATOM 884 N N . MET A 1 113 ? 3.241 -7.273 -47.157 1.00 40.72 113 MET A N 1
ATOM 885 C CA . MET A 1 113 ? 3.943 -7.358 -48.445 1.00 40.72 113 MET A CA 1
ATOM 886 C C . MET A 1 113 ? 5.206 -6.486 -48.396 1.00 40.72 113 MET A C 1
ATOM 888 O O . MET A 1 113 ? 5.143 -5.260 -48.413 1.00 40.72 113 MET A O 1
ATOM 892 N N . MET A 1 114 ? 6.356 -7.154 -48.310 1.00 43.53 114 MET A N 1
ATOM 893 C CA . MET A 1 114 ? 7.651 -6.641 -48.747 1.00 43.53 114 MET A CA 1
ATOM 894 C C . MET A 1 114 ? 7.679 -6.638 -50.279 1.00 43.53 114 MET A C 1
ATOM 896 O O . MET A 1 114 ? 7.397 -7.682 -50.856 1.00 43.53 114 MET A O 1
ATOM 900 N N . THR A 1 115 ? 8.106 -5.549 -50.920 1.00 50.84 115 THR A N 1
ATOM 901 C CA . THR A 1 115 ? 8.795 -5.614 -52.223 1.00 50.84 115 THR A CA 1
ATOM 902 C C . THR A 1 115 ? 9.716 -4.409 -52.413 1.00 50.84 115 THR A C 1
ATOM 904 O O . THR A 1 115 ? 9.297 -3.260 -52.308 1.00 50.84 115 THR A O 1
ATOM 907 N N . THR A 1 116 ? 10.976 -4.736 -52.690 1.00 49.78 116 THR A N 1
ATOM 908 C CA . THR A 1 116 ? 12.097 -3.914 -53.153 1.00 49.78 116 THR A CA 1
ATOM 909 C C . THR A 1 116 ? 11.744 -3.037 -54.355 1.00 49.78 116 THR A C 1
ATOM 911 O O . THR A 1 116 ? 11.253 -3.555 -55.355 1.00 49.78 116 THR A O 1
ATOM 914 N N . THR A 1 117 ? 12.106 -1.752 -54.306 1.00 56.00 117 THR A N 1
ATOM 915 C CA . THR A 1 117 ? 12.212 -0.903 -55.503 1.00 56.00 117 THR A CA 1
ATOM 916 C C . THR A 1 117 ? 13.645 -0.408 -55.645 1.00 56.00 117 THR A C 1
ATOM 918 O O . THR A 1 117 ? 14.143 0.383 -54.848 1.00 5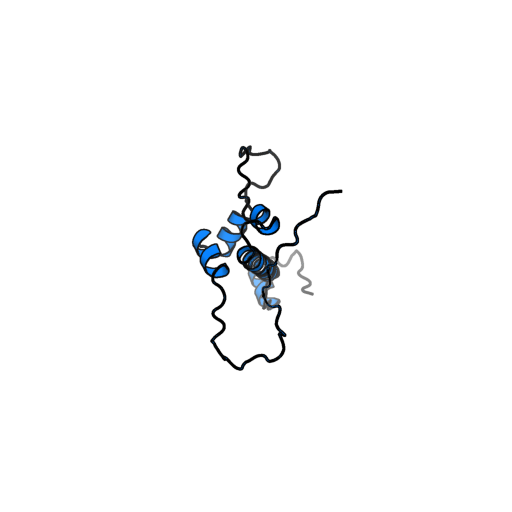6.00 117 THR A O 1
ATOM 921 N N . THR A 1 118 ? 14.291 -0.926 -56.682 1.00 48.69 118 THR A N 1
ATOM 922 C CA . THR A 1 118 ? 15.576 -0.529 -57.252 1.00 48.69 118 THR A CA 1
ATOM 923 C C . THR A 1 118 ? 15.533 0.940 -57.686 1.0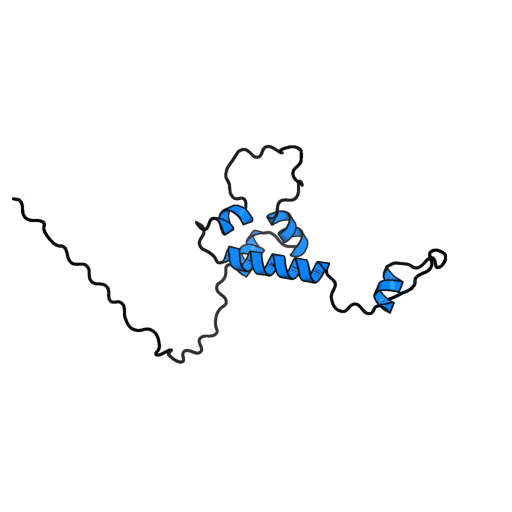0 48.69 118 THR A C 1
ATOM 925 O O . THR A 1 118 ? 14.691 1.311 -58.501 1.00 48.69 118 THR A O 1
ATOM 928 N N . LEU A 1 119 ? 16.436 1.779 -57.169 1.00 53.06 119 LEU A N 1
ATOM 929 C CA . LEU A 1 119 ? 16.654 3.133 -57.685 1.00 53.06 119 LEU A CA 1
ATOM 930 C C . LEU A 1 119 ? 17.702 3.081 -58.796 1.00 53.06 119 LEU A C 1
ATOM 932 O O . LEU A 1 119 ? 18.877 2.795 -58.561 1.00 53.06 119 LEU A O 1
ATOM 936 N N . SER A 1 120 ? 17.237 3.333 -60.013 1.00 41.97 120 SER A N 1
ATOM 937 C CA . SER A 1 120 ? 18.061 3.514 -61.199 1.00 41.97 120 SER A CA 1
ATOM 938 C C . SER A 1 120 ? 18.875 4.805 -61.106 1.00 41.97 120 SER A C 1
ATOM 940 O O . SER A 1 120 ? 18.385 5.855 -60.700 1.00 41.97 120 SER A O 1
ATOM 942 N N . ARG A 1 121 ? 20.131 4.670 -61.516 1.00 44.91 121 ARG A N 1
ATOM 943 C CA . ARG A 1 121 ? 21.167 5.686 -61.698 1.00 44.91 121 ARG A CA 1
ATOM 944 C C . ARG A 1 121 ? 20.788 6.628 -62.853 1.00 44.91 121 ARG A C 1
ATOM 946 O O . ARG A 1 121 ? 20.584 6.127 -63.957 1.00 44.91 121 ARG A O 1
ATOM 953 N N . VAL A 1 122 ? 20.759 7.941 -62.612 1.00 52.56 122 VAL A N 1
ATOM 954 C CA . VAL A 1 122 ? 21.047 9.004 -63.598 1.00 52.56 122 VAL A CA 1
ATOM 955 C C . VAL A 1 122 ? 21.834 10.085 -62.875 1.00 52.56 122 VAL A C 1
ATOM 957 O O . VAL A 1 122 ? 21.377 10.482 -61.781 1.00 52.56 122 VAL A O 1
#

Secondary structure (DSSP, 8-state):
-----TTS---HHHHHHHHT-SS-HHHHHHHHHHHHHHHHHTS-TT-HHHHHHHT---S-----TTS-S--HHHHHHHHH-S-HHHHHHHHHSPP---------TT----------------

Organism: NCBI:txid348720

Radius of gyration: 25.82 Å; chains: 1; bounding box: 46×36×92 Å

Sequence (122 aa):
MLGVSWTEFRTNNSILQEIGIKKRLSALVQSRILKFFGHVSRRESDSIERLVVQSKVEGTEVGRSGRSPMRWTDQIKSVVGGPLHEVHQAFGQPRKVADARGACDICPQRRSMMTTTTLSRV

Foldseek 3Di:
DDPDDPVPPDDPVVVCVVVVDPDDPVNVVLVVLLVVVLVLLQDDCPDPSVCVQVVPPPDPPPPPPPDDPQRNLNVNCVSVVDDSVVSSVVSNPDPPPPPPPPDDPPDDDDDDDDDDDDDDDD